Protein AF-A0AAU3SIH4-F1 (afdb_monomer_lite)

Structure (mmCIF, N/CA/C/O backbone):
data_AF-A0AAU3SIH4-F1
#
_entry.id   AF-A0AAU3SIH4-F1
#
loop_
_atom_site.group_PDB
_atom_site.id
_atom_site.type_symbol
_atom_site.label_atom_id
_atom_site.label_alt_id
_atom_site.label_comp_id
_atom_site.label_asym_id
_atom_site.label_entity_id
_atom_site.label_seq_id
_atom_site.pdbx_PDB_ins_code
_atom_site.Cartn_x
_atom_site.Cartn_y
_atom_site.Cartn_z
_atom_site.occupancy
_atom_site.B_iso_or_equiv
_atom_site.auth_seq_id
_atom_site.auth_comp_id
_atom_site.auth_asym_id
_atom_site.auth_atom_id
_atom_site.pdbx_PDB_model_num
ATOM 1 N N . MET A 1 1 ? 9.823 -7.732 17.669 1.00 49.09 1 MET A N 1
ATOM 2 C CA . MET A 1 1 ? 9.360 -7.991 16.291 1.00 49.09 1 MET A CA 1
ATOM 3 C C . MET A 1 1 ? 8.035 -7.287 15.971 1.00 49.09 1 MET A C 1
ATOM 5 O O . MET A 1 1 ? 7.998 -6.669 14.927 1.00 49.09 1 MET A O 1
ATOM 9 N N . SER A 1 2 ? 7.011 -7.207 16.846 1.00 55.72 2 SER A N 1
ATOM 10 C CA . SER A 1 2 ? 5.778 -6.420 16.541 1.00 55.72 2 SER A CA 1
ATOM 11 C C . SER A 1 2 ? 5.958 -4.904 16.337 1.00 55.72 2 SER A C 1
ATOM 13 O O . SER A 1 2 ? 5.091 -4.270 15.747 1.00 55.72 2 SER A O 1
ATOM 15 N N . GLY A 1 3 ? 7.057 -4.303 16.810 1.00 62.62 3 GLY A N 1
ATOM 16 C CA . GLY A 1 3 ? 7.290 -2.857 16.664 1.00 62.62 3 GLY A CA 1
ATOM 17 C C . GLY A 1 3 ? 7.492 -2.407 15.212 1.00 62.62 3 GLY A C 1
ATOM 18 O O . GLY A 1 3 ? 6.943 -1.387 14.814 1.00 62.62 3 GLY A O 1
ATOM 19 N N . GLU A 1 4 ? 8.214 -3.196 14.410 1.00 71.81 4 GLU A N 1
ATOM 20 C CA . GLU A 1 4 ? 8.524 -2.855 13.013 1.00 71.81 4 GLU A CA 1
ATOM 21 C C . GLU A 1 4 ? 7.286 -2.988 12.116 1.00 71.81 4 GLU A C 1
ATOM 23 O O . GLU A 1 4 ? 6.979 -2.078 11.352 1.00 71.81 4 GLU A O 1
ATOM 28 N N . HIS A 1 5 ? 6.502 -4.061 12.276 1.00 76.88 5 HIS A N 1
ATOM 29 C CA . HIS A 1 5 ? 5.259 -4.263 11.519 1.00 76.88 5 HIS A CA 1
ATOM 30 C C . HIS A 1 5 ? 4.215 -3.170 11.797 1.00 76.88 5 HIS A C 1
ATOM 32 O O . HIS A 1 5 ? 3.532 -2.718 10.873 1.00 76.88 5 HIS A O 1
ATOM 38 N N . GLY A 1 6 ? 4.122 -2.716 13.053 1.00 78.44 6 GLY A N 1
ATOM 39 C CA . GLY A 1 6 ? 3.271 -1.593 13.446 1.00 78.44 6 GLY A CA 1
ATOM 40 C C . GLY A 1 6 ? 3.726 -0.260 12.855 1.00 78.44 6 GLY A C 1
ATOM 41 O O . GLY A 1 6 ? 2.891 0.521 12.398 1.00 78.44 6 GLY A O 1
ATOM 42 N N . GLU A 1 7 ? 5.036 -0.013 12.794 1.00 83.38 7 GLU A N 1
ATOM 43 C CA . GLU A 1 7 ? 5.582 1.199 12.181 1.00 83.38 7 GLU A CA 1
ATOM 44 C C . GLU A 1 7 ? 5.331 1.233 10.666 1.00 83.38 7 GLU A C 1
ATOM 46 O O . GLU A 1 7 ? 4.872 2.252 10.142 1.00 83.38 7 GLU A O 1
ATOM 51 N N . THR A 1 8 ? 5.543 0.118 9.959 1.00 83.56 8 THR A N 1
ATOM 52 C CA . THR A 1 8 ? 5.242 0.016 8.522 1.00 83.56 8 THR A CA 1
ATOM 53 C C . THR A 1 8 ? 3.750 0.227 8.254 1.00 83.56 8 THR A C 1
ATOM 55 O O . THR A 1 8 ? 3.393 1.000 7.365 1.00 83.56 8 THR A O 1
ATOM 58 N N . ALA A 1 9 ? 2.863 -0.391 9.045 1.00 86.00 9 ALA A N 1
ATOM 59 C CA . ALA A 1 9 ? 1.415 -0.208 8.918 1.00 86.00 9 ALA A CA 1
ATOM 60 C C . ALA A 1 9 ? 0.986 1.252 9.123 1.00 86.00 9 ALA A C 1
ATOM 62 O O . ALA A 1 9 ? 0.250 1.802 8.301 1.00 86.00 9 ALA A O 1
ATOM 63 N N . ALA A 1 10 ? 1.503 1.909 10.163 1.00 86.44 10 ALA A N 1
ATOM 64 C CA . ALA A 1 10 ? 1.217 3.313 10.437 1.00 86.44 10 ALA A CA 1
ATOM 65 C C . ALA A 1 10 ? 1.719 4.237 9.315 1.00 86.44 10 ALA A C 1
ATOM 67 O O . ALA A 1 10 ? 1.003 5.150 8.899 1.00 86.44 10 ALA A O 1
ATOM 68 N N . ARG A 1 11 ? 2.917 3.978 8.775 1.00 86.25 11 ARG A N 1
ATOM 69 C CA . ARG A 1 11 ? 3.475 4.741 7.647 1.00 86.25 11 ARG A CA 1
ATOM 70 C C . ARG A 1 11 ? 2.658 4.590 6.367 1.00 86.25 11 ARG A C 1
ATOM 72 O O . ARG A 1 11 ? 2.461 5.579 5.666 1.00 86.25 11 ARG A O 1
ATOM 79 N N . MET A 1 12 ? 2.144 3.394 6.074 1.00 88.56 12 MET A N 1
ATOM 80 C CA . MET A 1 12 ? 1.243 3.183 4.934 1.00 88.56 12 MET A CA 1
ATOM 81 C C . MET A 1 12 ? -0.027 4.034 5.059 1.00 88.56 12 MET A C 1
ATOM 83 O O . MET A 1 12 ? -0.413 4.701 4.102 1.00 88.56 12 MET A O 1
ATOM 87 N N . VAL A 1 13 ? -0.655 4.060 6.240 1.00 87.75 13 VAL A N 1
ATOM 88 C CA . VAL A 1 13 ? -1.860 4.872 6.486 1.00 87.75 13 VAL A CA 1
ATOM 89 C C . VAL A 1 13 ? -1.555 6.367 6.429 1.00 87.75 13 VAL A C 1
ATOM 91 O O . VAL A 1 13 ? -2.338 7.122 5.855 1.00 87.75 13 VAL A O 1
ATOM 94 N N . ALA A 1 14 ? -0.415 6.799 6.973 1.00 86.62 14 ALA A N 1
ATOM 95 C CA . ALA A 1 14 ? 0.030 8.187 6.889 1.00 86.62 14 ALA A CA 1
ATOM 96 C C . ALA A 1 14 ? 0.207 8.630 5.429 1.00 86.62 14 ALA A C 1
ATOM 98 O O . ALA A 1 14 ? -0.357 9.650 5.039 1.00 86.62 14 ALA A O 1
ATOM 99 N N . LEU A 1 15 ? 0.871 7.819 4.597 1.00 85.25 15 LEU A N 1
ATOM 100 C CA . LEU A 1 15 ? 1.042 8.116 3.174 1.00 85.25 15 LEU A CA 1
ATOM 101 C C . LEU A 1 15 ? -0.304 8.210 2.439 1.00 85.25 15 LEU A C 1
ATOM 103 O O . LEU A 1 15 ? -0.517 9.130 1.656 1.00 85.25 15 LEU A O 1
ATOM 107 N N . LEU A 1 16 ? -1.229 7.280 2.701 1.00 84.81 16 LEU A N 1
ATOM 108 C CA . LEU A 1 16 ? -2.563 7.302 2.087 1.00 84.81 16 LEU A CA 1
ATOM 109 C C . LEU A 1 16 ? -3.407 8.502 2.547 1.00 84.81 16 LEU A C 1
ATOM 111 O O . LEU A 1 16 ? -4.283 8.944 1.807 1.00 84.81 16 LEU A O 1
ATOM 115 N N . ARG A 1 17 ? -3.160 9.023 3.755 1.00 84.00 17 ARG A N 1
ATOM 116 C CA . ARG A 1 17 ? -3.801 10.242 4.268 1.00 84.00 17 ARG A CA 1
ATOM 117 C C . ARG A 1 17 ? -3.215 11.506 3.644 1.00 84.00 17 ARG A C 1
ATOM 119 O O . ARG A 1 17 ? -3.965 12.437 3.372 1.00 84.00 17 ARG A O 1
ATOM 126 N N . GLU A 1 18 ? -1.897 11.555 3.480 1.00 83.81 18 GLU A N 1
ATOM 127 C CA . GLU A 1 18 ? -1.180 12.704 2.916 1.00 83.81 18 GLU A CA 1
ATOM 128 C C . GLU A 1 18 ? -1.404 12.845 1.407 1.00 83.81 18 GLU A C 1
ATOM 130 O O . GLU A 1 18 ? -1.471 13.964 0.901 1.00 83.81 18 GLU A O 1
ATOM 135 N N . ASP A 1 19 ? -1.560 11.726 0.697 1.00 77.69 19 ASP A N 1
ATOM 136 C CA . ASP A 1 19 ? -1.746 11.688 -0.755 1.00 77.69 19 ASP A CA 1
ATOM 137 C C . ASP A 1 19 ? -3.013 10.901 -1.161 1.00 77.69 19 ASP A C 1
ATOM 139 O O . ASP A 1 19 ? -2.928 9.818 -1.760 1.00 77.69 19 ASP A O 1
ATOM 143 N N . PRO A 1 20 ? -4.214 11.430 -0.846 1.00 71.31 20 PRO A N 1
ATOM 144 C CA . PRO A 1 20 ? -5.483 10.763 -1.148 1.00 71.31 20 PRO A CA 1
ATOM 145 C C . PRO A 1 20 ? -5.759 10.678 -2.659 1.00 71.31 20 PRO A C 1
ATOM 147 O O . PRO A 1 20 ? -6.389 9.721 -3.127 1.00 71.31 20 PRO A O 1
ATOM 150 N N . ASP A 1 21 ? -5.240 11.648 -3.421 1.00 74.25 21 ASP A N 1
ATOM 151 C CA . ASP A 1 21 ? -5.380 11.753 -4.877 1.00 74.25 21 ASP A CA 1
ATOM 152 C C . ASP A 1 21 ? -4.408 10.846 -5.643 1.00 74.25 21 ASP A C 1
ATOM 154 O O . ASP A 1 21 ? -4.498 10.727 -6.869 1.00 74.25 21 ASP A O 1
ATOM 158 N N . VAL A 1 22 ? -3.501 10.152 -4.943 1.00 74.31 22 VAL A N 1
ATOM 159 C CA . VAL A 1 22 ? -2.563 9.203 -5.556 1.00 74.31 22 VAL A CA 1
ATOM 160 C C . VAL A 1 22 ? -1.661 9.896 -6.594 1.00 74.31 22 VAL A C 1
ATOM 162 O O . VAL A 1 22 ? -1.359 9.376 -7.685 1.00 74.31 22 VAL A O 1
ATOM 165 N N . ALA A 1 23 ? -1.247 11.119 -6.266 1.00 71.94 23 ALA A N 1
ATOM 166 C CA . ALA A 1 23 ? -0.399 11.943 -7.108 1.00 71.94 23 ALA A CA 1
ATOM 167 C C . ALA A 1 23 ? 1.026 11.376 -7.157 1.00 71.94 23 ALA A C 1
ATOM 169 O O . ALA A 1 23 ? 1.629 11.294 -8.234 1.00 71.94 23 ALA A O 1
ATOM 170 N N . SER A 1 24 ? 1.539 10.911 -6.016 1.00 73.56 24 SER A N 1
ATOM 171 C CA . SER A 1 24 ? 2.861 10.310 -5.903 1.00 73.56 24 SER A CA 1
ATOM 172 C C . SER A 1 24 ? 2.897 8.893 -6.499 1.00 73.56 24 SER A C 1
ATOM 174 O O . SER A 1 24 ? 1.963 8.094 -6.341 1.00 73.56 24 SER A O 1
ATOM 176 N N . PRO A 1 25 ? 4.002 8.524 -7.175 1.00 74.06 25 PRO A N 1
ATOM 177 C CA . PRO A 1 25 ? 4.216 7.154 -7.643 1.00 74.06 25 PRO A CA 1
ATOM 178 C C . PRO A 1 25 ? 4.170 6.122 -6.507 1.00 74.06 25 PRO A C 1
ATOM 180 O O . PRO A 1 25 ? 3.677 5.012 -6.707 1.00 74.06 25 PR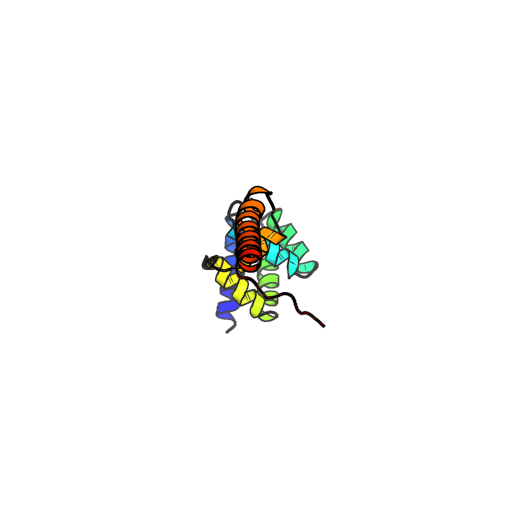O A O 1
ATOM 183 N N . VAL A 1 26 ? 4.640 6.511 -5.316 1.00 78.06 26 VAL A N 1
ATOM 184 C CA . VAL A 1 26 ? 4.670 5.672 -4.111 1.00 78.06 26 VAL A CA 1
ATOM 185 C C . VAL A 1 26 ? 3.248 5.353 -3.649 1.00 78.06 26 VAL A C 1
ATOM 187 O O . VAL A 1 26 ? 2.909 4.178 -3.526 1.00 78.06 26 VAL A O 1
ATOM 190 N N . ALA A 1 27 ? 2.382 6.361 -3.489 1.00 78.81 27 ALA A N 1
ATOM 191 C CA . ALA A 1 27 ? 0.987 6.150 -3.097 1.00 78.81 27 ALA A CA 1
ATOM 192 C C . ALA A 1 27 ? 0.228 5.304 -4.130 1.00 78.81 27 ALA A C 1
ATOM 194 O O . ALA A 1 27 ? -0.556 4.423 -3.769 1.00 78.81 27 ALA A O 1
ATOM 195 N N . ARG A 1 28 ? 0.506 5.500 -5.429 1.00 81.00 28 ARG A N 1
ATOM 196 C CA . ARG A 1 28 ? -0.103 4.701 -6.509 1.00 81.00 28 ARG A CA 1
ATOM 197 C C . ARG A 1 28 ? 0.240 3.236 -6.416 1.00 81.00 28 ARG A C 1
ATOM 199 O O . ARG A 1 28 ? -0.635 2.381 -6.556 1.00 81.00 28 ARG A O 1
ATOM 206 N N . ARG A 1 29 ? 1.514 2.955 -6.184 1.00 77.44 29 ARG A N 1
ATOM 207 C CA . ARG A 1 29 ? 1.992 1.589 -6.081 1.00 77.44 29 ARG A CA 1
ATOM 208 C C . ARG A 1 29 ? 1.532 0.929 -4.797 1.00 77.44 29 ARG A C 1
ATOM 210 O O . ARG A 1 29 ? 1.081 -0.209 -4.859 1.00 77.44 29 ARG A O 1
ATOM 217 N N . LEU A 1 30 ? 1.547 1.661 -3.685 1.00 84.56 30 LEU A N 1
ATOM 218 C CA . LEU A 1 30 ? 1.038 1.173 -2.411 1.00 84.56 30 LEU A CA 1
ATOM 219 C C . LEU A 1 30 ? -0.429 0.768 -2.557 1.00 84.56 30 LEU A C 1
ATOM 221 O O . LEU A 1 30 ? -0.795 -0.352 -2.229 1.00 84.56 30 LEU A O 1
ATOM 225 N N . ARG A 1 31 ? -1.267 1.623 -3.147 1.00 84.25 31 ARG A N 1
ATOM 226 C CA . ARG A 1 31 ? -2.693 1.328 -3.345 1.00 84.25 31 ARG A CA 1
ATOM 227 C C . ARG A 1 31 ? -2.933 0.121 -4.255 1.00 84.25 31 ARG A C 1
ATOM 229 O O . ARG A 1 31 ? -3.849 -0.655 -4.003 1.00 84.25 31 ARG A O 1
ATOM 236 N N . ALA A 1 32 ? -2.122 -0.061 -5.296 1.00 83.50 32 ALA A N 1
ATOM 237 C CA . ALA A 1 32 ? -2.208 -1.241 -6.156 1.00 83.50 32 ALA A CA 1
ATOM 238 C C . ALA A 1 32 ? -1.804 -2.526 -5.418 1.00 83.50 32 ALA A C 1
ATOM 240 O O . ALA A 1 32 ? -2.488 -3.537 -5.528 1.00 83.50 32 ALA A O 1
ATOM 241 N N . LEU A 1 33 ? -0.728 -2.461 -4.636 1.00 85.19 33 LEU A N 1
ATOM 242 C CA . LEU A 1 33 ? -0.230 -3.561 -3.816 1.00 85.19 33 LEU A CA 1
ATOM 243 C C . LEU A 1 33 ? -1.248 -3.953 -2.730 1.00 85.19 33 LEU A C 1
ATOM 245 O O . LEU A 1 33 ? -1.534 -5.131 -2.539 1.00 85.19 33 LEU A O 1
ATOM 249 N N . LEU A 1 34 ? -1.892 -2.967 -2.103 1.00 87.50 34 LEU A N 1
ATOM 250 C CA . LEU A 1 34 ? -3.003 -3.186 -1.178 1.00 87.50 34 LEU A CA 1
ATOM 251 C C . LEU A 1 34 ? -4.216 -3.824 -1.857 1.00 87.50 34 LEU A C 1
ATOM 253 O O . LEU A 1 34 ? -4.827 -4.715 -1.281 1.00 87.50 34 LEU A O 1
ATOM 257 N N . ARG A 1 35 ? -4.553 -3.416 -3.085 1.00 85.12 35 ARG A N 1
ATOM 258 C CA . ARG A 1 35 ? -5.665 -4.019 -3.836 1.00 85.12 35 ARG A CA 1
ATOM 259 C C . ARG A 1 35 ? -5.444 -5.487 -4.187 1.00 85.12 35 ARG A C 1
ATOM 261 O O . ARG A 1 35 ? -6.417 -6.225 -4.265 1.00 85.12 35 ARG A O 1
ATOM 268 N N . ASP A 1 36 ? -4.195 -5.883 -4.404 1.00 84.75 36 ASP A N 1
ATOM 269 C CA . ASP A 1 36 ? -3.824 -7.258 -4.746 1.00 84.75 36 ASP A CA 1
ATOM 270 C C . ASP A 1 36 ? -3.792 -8.181 -3.516 1.00 84.75 36 ASP A C 1
ATOM 272 O O . ASP A 1 36 ? -4.111 -9.363 -3.616 1.00 84.75 36 ASP A O 1
ATOM 276 N N . ARG A 1 37 ? -3.413 -7.645 -2.346 1.00 83.00 37 ARG A N 1
ATOM 277 C CA . ARG A 1 37 ? -3.116 -8.448 -1.146 1.00 83.00 37 ARG A CA 1
ATOM 278 C C . ARG A 1 37 ? -4.130 -8.336 -0.013 1.00 83.00 37 ARG A C 1
ATOM 280 O O . ARG A 1 37 ? -4.168 -9.220 0.840 1.00 8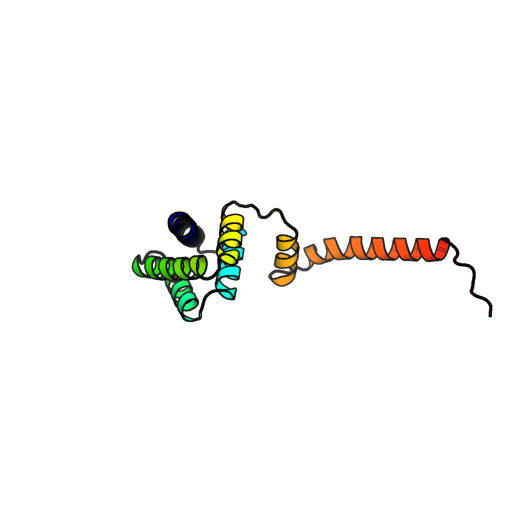3.00 37 ARG A O 1
ATOM 287 N N . LEU A 1 38 ? -4.942 -7.280 0.034 1.00 85.50 38 LEU A N 1
ATOM 288 C CA . LEU A 1 38 ? -5.985 -7.169 1.052 1.00 85.50 38 LEU A CA 1
ATOM 289 C C . LEU A 1 38 ? -7.120 -8.157 0.781 1.00 85.50 38 LEU A C 1
ATOM 291 O O . LEU A 1 38 ? -7.539 -8.381 -0.352 1.00 85.50 38 LEU A O 1
ATOM 295 N N . THR A 1 39 ? -7.674 -8.691 1.865 1.00 87.19 39 THR A N 1
ATOM 296 C CA . THR A 1 39 ? -8.940 -9.426 1.832 1.00 87.19 39 THR A CA 1
ATOM 297 C C . THR A 1 39 ? -10.090 -8.496 1.441 1.00 87.19 39 THR A C 1
ATOM 299 O O . THR A 1 39 ? -9.984 -7.278 1.586 1.00 87.19 39 THR A O 1
ATOM 302 N N . GLU A 1 40 ? -11.235 -9.046 1.027 1.00 86.94 40 GLU A N 1
ATOM 303 C CA . GLU A 1 40 ? -12.436 -8.247 0.716 1.00 86.94 40 GLU A CA 1
ATOM 304 C C . GLU A 1 40 ? -12.820 -7.287 1.855 1.00 86.94 40 GLU A C 1
ATOM 306 O O . GLU A 1 40 ? -13.197 -6.138 1.620 1.00 86.94 40 GLU A O 1
ATOM 311 N N . GLN A 1 41 ? -12.648 -7.726 3.104 1.00 85.25 41 GLN A N 1
ATOM 312 C CA . GLN A 1 41 ? -12.880 -6.898 4.283 1.00 85.25 41 GLN A CA 1
ATOM 313 C C . GLN A 1 41 ? -11.841 -5.772 4.416 1.00 85.25 41 GLN A C 1
ATOM 315 O O . GLN A 1 41 ? -12.203 -4.630 4.697 1.00 85.25 41 GLN A O 1
ATOM 320 N N . GLY A 1 42 ? -10.561 -6.065 4.172 1.00 85.75 42 GLY A N 1
ATO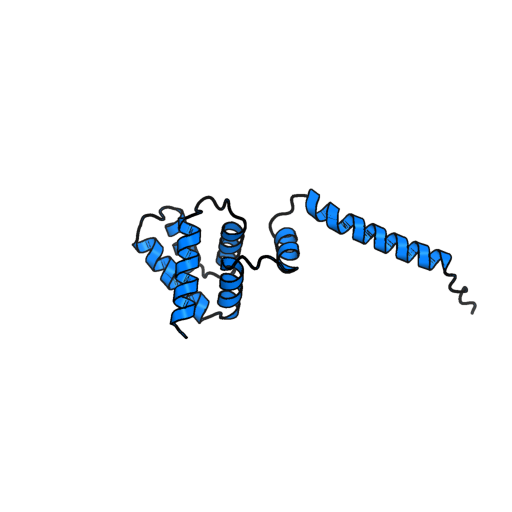M 321 C CA . GLY A 1 42 ? -9.502 -5.056 4.135 1.00 85.75 42 GLY A CA 1
ATOM 322 C C . GLY A 1 42 ? -9.723 -4.010 3.038 1.00 85.75 42 GLY A C 1
ATOM 323 O O . GLY A 1 42 ? -9.527 -2.819 3.272 1.00 85.75 42 GLY A O 1
ATOM 324 N N . LEU A 1 43 ? -10.217 -4.431 1.870 1.00 88.19 43 LEU A N 1
ATOM 325 C CA . LEU A 1 43 ? -10.591 -3.533 0.774 1.00 88.19 43 LEU A CA 1
ATOM 326 C C . LEU A 1 43 ? -11.773 -2.633 1.143 1.00 88.19 43 LEU A C 1
ATOM 328 O O . LEU A 1 43 ? -11.773 -1.454 0.794 1.00 88.19 43 LEU A O 1
ATOM 332 N N . ALA A 1 44 ? -12.758 -3.153 1.880 1.00 88.94 44 ALA A N 1
ATOM 333 C CA . ALA A 1 44 ? -13.864 -2.346 2.385 1.00 88.94 44 ALA A CA 1
ATOM 334 C C . ALA A 1 44 ? -13.381 -1.266 3.369 1.00 88.94 44 ALA A C 1
ATOM 336 O O . ALA A 1 44 ? -13.856 -0.130 3.314 1.00 88.94 44 ALA A O 1
ATOM 337 N N . PHE A 1 45 ? -12.405 -1.582 4.228 1.00 90.00 45 PHE A N 1
ATOM 338 C CA . PHE A 1 45 ? -11.786 -0.590 5.114 1.00 90.00 45 PHE A CA 1
ATOM 339 C C . PHE A 1 45 ? -10.975 0.450 4.347 1.00 90.00 45 PHE A C 1
ATOM 341 O O . PHE A 1 45 ? -11.093 1.638 4.640 1.00 90.00 45 PHE A O 1
ATOM 348 N N . LEU A 1 46 ? -10.220 0.029 3.330 1.00 88.50 46 LEU A N 1
ATOM 349 C CA . LEU A 1 46 ? -9.499 0.942 2.448 1.00 88.50 46 LEU A CA 1
ATOM 350 C C . LEU A 1 46 ? -10.467 1.901 1.735 1.00 88.50 46 LEU A C 1
ATOM 352 O O . LEU A 1 46 ? -10.256 3.107 1.761 1.00 88.50 46 LEU A O 1
ATOM 356 N N . ALA A 1 47 ? -11.571 1.400 1.180 1.00 87.81 47 ALA A N 1
ATOM 357 C CA . ALA A 1 47 ? -12.580 2.231 0.521 1.00 87.81 47 ALA A CA 1
ATOM 358 C C . ALA A 1 47 ? -13.285 3.197 1.492 1.00 87.81 47 ALA A C 1
ATOM 360 O O . ALA A 1 47 ? -13.582 4.336 1.129 1.00 87.81 47 ALA A O 1
ATOM 361 N N . ALA A 1 48 ? -13.552 2.762 2.728 1.00 86.69 48 ALA A N 1
ATOM 362 C CA . ALA A 1 48 ? -14.116 3.622 3.766 1.00 86.69 48 ALA A CA 1
ATOM 363 C C . ALA A 1 48 ? -13.144 4.747 4.156 1.00 86.69 48 ALA A C 1
ATOM 365 O O . ALA A 1 48 ? -13.558 5.899 4.261 1.00 86.69 48 ALA A O 1
ATOM 366 N N . PHE A 1 49 ? -11.858 4.424 4.303 1.00 87.50 49 PHE A N 1
ATOM 367 C CA . PHE A 1 49 ? -10.805 5.393 4.593 1.00 87.50 49 PHE A CA 1
ATOM 368 C C . PHE A 1 49 ? -10.589 6.387 3.445 1.00 87.50 49 PHE A C 1
ATOM 370 O O . PHE A 1 49 ? -10.445 7.577 3.681 1.00 87.50 49 PHE A O 1
ATOM 377 N N . GLU A 1 50 ? -10.618 5.928 2.195 1.00 85.69 50 GLU A N 1
ATOM 378 C CA . GLU A 1 50 ? -10.487 6.792 1.014 1.00 85.69 50 GLU A CA 1
ATOM 379 C C . GLU A 1 50 ? -11.671 7.751 0.851 1.00 85.69 50 GLU A C 1
ATOM 381 O O . GLU A 1 50 ? -11.513 8.852 0.326 1.00 85.69 50 GLU A O 1
ATOM 386 N N . ARG A 1 51 ? -12.865 7.334 1.285 1.00 85.88 51 ARG A N 1
ATOM 387 C CA . ARG A 1 51 ? -14.069 8.168 1.242 1.00 85.88 51 ARG A CA 1
ATOM 388 C C . ARG A 1 51 ? -14.028 9.279 2.285 1.00 85.88 51 ARG A C 1
ATOM 390 O O . ARG A 1 51 ? -14.486 10.381 1.999 1.00 85.88 51 ARG A O 1
ATOM 397 N N . ASP A 1 52 ? -13.535 8.968 3.480 1.00 82.50 52 ASP A N 1
ATOM 398 C CA . ASP A 1 52 ? -13.410 9.929 4.570 1.00 82.50 52 ASP A CA 1
ATOM 399 C C . ASP A 1 52 ? -12.181 9.621 5.453 1.00 82.50 52 ASP A C 1
ATOM 401 O O . ASP A 1 52 ? -12.292 8.944 6.482 1.00 82.50 52 ASP A O 1
ATOM 405 N N . PRO A 1 53 ? -10.990 10.128 5.080 1.00 77.62 53 PRO A N 1
ATOM 406 C CA . PRO A 1 53 ? -9.750 9.864 5.813 1.00 77.62 53 PRO A CA 1
ATOM 407 C C . PRO A 1 53 ? -9.683 10.606 7.157 1.00 77.62 53 PRO A C 1
ATOM 409 O O . PRO A 1 53 ? -8.765 10.362 7.954 1.00 77.62 53 PRO A O 1
ATOM 412 N N . SER A 1 54 ? -10.635 11.516 7.407 1.00 76.75 54 SER A N 1
ATOM 413 C CA . SER A 1 54 ? -10.740 12.297 8.639 1.00 76.75 54 SER A CA 1
ATOM 414 C C . SER A 1 54 ? -11.410 11.521 9.776 1.00 76.75 54 SER A C 1
ATOM 416 O O . SER A 1 54 ? -11.200 11.855 10.942 1.00 76.75 54 SER A O 1
ATOM 418 N N . VAL A 1 55 ? -12.148 10.448 9.458 1.00 83.38 55 VAL A N 1
ATOM 419 C CA . VAL A 1 55 ? -12.790 9.572 10.445 1.00 83.38 55 VAL A CA 1
ATOM 420 C C . VAL A 1 55 ? -11.729 8.687 11.114 1.00 83.38 55 VAL A C 1
ATOM 422 O O . VAL A 1 55 ? -11.156 7.816 10.452 1.00 83.38 55 VAL A O 1
ATOM 425 N N . PRO A 1 56 ? -11.477 8.842 12.430 1.00 81.81 56 PRO A N 1
ATOM 426 C CA . PRO A 1 56 ? -10.456 8.063 13.138 1.00 81.81 56 PRO A CA 1
ATOM 427 C C . PRO A 1 56 ? -10.718 6.560 13.048 1.00 81.81 56 PRO A C 1
ATOM 429 O O . PRO A 1 56 ? -9.818 5.774 12.788 1.00 81.81 56 PRO A O 1
ATOM 432 N N . GLU A 1 57 ? -11.987 6.171 13.141 1.00 85.81 57 GLU A N 1
ATOM 433 C CA . GLU A 1 57 ? -12.404 4.772 13.146 1.00 85.81 57 GLU A CA 1
ATOM 434 C C . GLU A 1 57 ? -12.114 4.049 11.818 1.00 85.81 57 GLU A C 1
ATOM 436 O O . GLU A 1 57 ? -11.824 2.853 11.805 1.00 85.81 57 GLU A O 1
ATOM 441 N N . ALA A 1 58 ? -12.150 4.766 10.689 1.00 82.88 58 ALA A N 1
ATOM 442 C CA . ALA A 1 58 ? -11.769 4.216 9.390 1.00 82.88 58 ALA A CA 1
ATOM 443 C C . ALA A 1 58 ? -10.250 3.999 9.307 1.00 82.88 58 ALA A C 1
ATOM 445 O O . ALA A 1 58 ? -9.798 2.968 8.807 1.00 82.88 58 ALA A O 1
ATOM 446 N N . ALA A 1 59 ? -9.471 4.937 9.852 1.00 83.94 59 ALA A N 1
ATOM 447 C CA . ALA A 1 59 ? -8.018 4.832 9.929 1.00 83.94 59 ALA A CA 1
ATOM 448 C C . ALA A 1 59 ? -7.578 3.690 10.855 1.00 83.94 59 ALA A C 1
ATOM 450 O O . ALA A 1 59 ? -6.688 2.923 10.493 1.00 83.94 59 ALA A O 1
ATOM 451 N N . ASP A 1 60 ? -8.235 3.526 12.002 1.00 86.75 60 ASP A N 1
ATOM 452 C CA . ASP A 1 60 ? -7.926 2.473 12.972 1.00 86.75 60 ASP A CA 1
ATOM 453 C C . ASP A 1 60 ? -8.213 1.083 12.396 1.00 86.75 60 ASP A C 1
ATOM 455 O O . ASP A 1 60 ? -7.378 0.180 12.479 1.00 86.75 60 ASP A O 1
ATOM 459 N N . ARG A 1 61 ? -9.366 0.911 11.733 1.00 87.94 61 ARG A N 1
ATOM 460 C CA . ARG A 1 61 ? -9.726 -0.357 11.076 1.00 87.94 61 ARG A CA 1
ATOM 461 C C . ARG A 1 61 ? -8.780 -0.697 9.929 1.00 87.94 61 ARG A C 1
ATOM 463 O O . ARG A 1 61 ? -8.387 -1.856 9.795 1.00 87.94 61 ARG A O 1
ATOM 470 N N . LEU A 1 62 ? -8.387 0.294 9.126 1.00 88.69 62 LEU A N 1
ATOM 471 C CA . LEU A 1 62 ? -7.398 0.094 8.069 1.00 88.69 62 LEU A CA 1
ATOM 472 C C . LEU A 1 62 ? -6.025 -0.261 8.657 1.00 88.69 62 LEU A C 1
ATOM 474 O O . LEU A 1 62 ? -5.401 -1.212 8.199 1.00 88.69 62 LEU A O 1
ATOM 478 N N . THR A 1 63 ? -5.588 0.435 9.709 1.00 88.31 63 THR A N 1
ATOM 479 C CA . THR A 1 63 ? -4.318 0.154 10.400 1.00 88.31 63 THR A CA 1
ATOM 480 C C . THR A 1 63 ? -4.293 -1.271 10.950 1.00 88.31 63 THR A C 1
ATOM 482 O O . THR A 1 63 ? -3.317 -1.986 10.745 1.00 88.31 63 THR A O 1
ATOM 485 N N . ALA A 1 64 ? -5.378 -1.721 11.584 1.00 88.88 64 ALA A N 1
ATOM 486 C CA . ALA A 1 64 ? -5.493 -3.083 12.102 1.00 88.88 64 ALA A CA 1
ATOM 487 C C . ALA A 1 64 ? -5.454 -4.140 10.984 1.00 88.88 64 ALA A C 1
ATOM 489 O O . ALA A 1 64 ? -4.802 -5.173 11.128 1.00 88.88 64 ALA A O 1
ATOM 490 N N . ALA A 1 65 ? -6.116 -3.883 9.852 1.00 88.69 65 ALA A N 1
ATOM 491 C CA . ALA A 1 65 ? -6.072 -4.778 8.697 1.00 88.69 65 ALA A CA 1
ATOM 492 C C . ALA A 1 65 ? -4.667 -4.861 8.085 1.00 88.69 65 ALA A C 1
ATOM 494 O O . ALA A 1 65 ? -4.212 -5.948 7.735 1.00 88.69 65 ALA A O 1
ATOM 495 N N . LEU A 1 66 ? -3.969 -3.728 7.997 1.00 88.62 66 LEU A N 1
ATOM 496 C CA . LEU A 1 66 ? -2.593 -3.665 7.513 1.00 88.62 66 LEU A CA 1
ATOM 497 C C . LEU A 1 66 ? -1.619 -4.352 8.464 1.00 88.62 66 LEU A C 1
ATOM 499 O O . LEU A 1 66 ? -0.738 -5.053 7.988 1.00 88.62 66 LEU A O 1
ATOM 503 N N . LEU A 1 67 ? -1.793 -4.196 9.777 1.00 89.25 67 LEU A N 1
ATOM 504 C CA . LEU A 1 67 ? -0.980 -4.883 10.778 1.00 89.25 67 LEU A CA 1
ATOM 505 C C . LEU A 1 67 ? -1.142 -6.404 10.671 1.00 89.25 67 LEU A C 1
ATOM 507 O O . LEU A 1 67 ? -0.157 -7.126 10.587 1.00 89.25 67 LEU A O 1
ATOM 511 N N . ASN A 1 68 ? -2.382 -6.888 10.587 1.00 87.50 68 ASN A N 1
ATOM 512 C CA . ASN A 1 68 ? -2.635 -8.314 10.379 1.00 87.50 68 ASN A CA 1
ATOM 513 C C . ASN A 1 68 ? -2.011 -8.817 9.068 1.00 87.50 68 ASN A C 1
ATOM 515 O O . ASN A 1 68 ? -1.497 -9.931 9.022 1.00 87.50 68 ASN A O 1
ATOM 519 N N . LEU A 1 69 ? -2.042 -8.007 8.004 1.00 84.50 69 LEU A N 1
ATOM 520 C CA . LEU A 1 69 ? -1.437 -8.360 6.722 1.00 84.50 69 LEU A CA 1
ATOM 521 C C . LEU A 1 69 ? 0.096 -8.389 6.795 1.00 84.50 69 LEU A C 1
ATOM 523 O O . LEU A 1 69 ? 0.698 -9.321 6.273 1.00 84.50 69 LEU A O 1
ATOM 527 N N . THR A 1 70 ? 0.735 -7.415 7.447 1.00 84.69 70 THR A N 1
ATOM 528 C CA . THR A 1 70 ? 2.199 -7.377 7.592 1.00 84.69 70 THR A CA 1
ATOM 529 C C . THR A 1 70 ? 2.727 -8.458 8.530 1.00 84.69 70 THR A C 1
ATOM 531 O O . THR A 1 70 ? 3.858 -8.904 8.349 1.00 84.69 70 THR A O 1
ATOM 534 N N . GLU A 1 71 ? 1.931 -8.894 9.508 1.00 84.62 71 GLU A N 1
ATOM 535 C CA . GLU A 1 71 ? 2.261 -10.032 10.371 1.00 84.62 71 GLU A CA 1
ATOM 536 C C . GLU A 1 71 ? 2.047 -11.379 9.663 1.00 84.62 71 GLU A C 1
ATOM 538 O O . GLU A 1 71 ? 2.855 -12.294 9.827 1.00 84.62 71 GLU A O 1
ATOM 543 N N . ALA A 1 72 ? 0.986 -11.510 8.859 1.00 83.56 72 ALA A N 1
ATOM 544 C CA . ALA A 1 72 ? 0.694 -12.737 8.116 1.00 83.56 72 ALA A CA 1
ATOM 545 C C . ALA A 1 72 ? 1.598 -12.931 6.887 1.00 83.56 72 ALA A C 1
ATOM 547 O O . ALA A 1 72 ? 1.905 -14.068 6.525 1.00 83.56 72 ALA A O 1
ATOM 548 N N . ASP A 1 73 ? 2.021 -11.839 6.246 1.00 82.00 73 ASP A N 1
ATOM 549 C CA . ASP A 1 73 ? 2.860 -11.842 5.050 1.00 82.00 73 ASP A CA 1
ATOM 550 C C . ASP A 1 73 ? 4.108 -10.953 5.251 1.00 82.00 73 ASP A C 1
ATOM 552 O O . ASP A 1 73 ? 4.097 -9.748 4.967 1.00 82.00 73 ASP A O 1
ATOM 556 N N . PRO A 1 74 ? 5.231 -11.536 5.711 1.00 79.12 74 PRO A N 1
ATOM 557 C CA . PRO A 1 74 ? 6.471 -10.790 5.896 1.00 79.12 74 PRO A CA 1
ATOM 558 C C . PRO A 1 74 ? 7.095 -10.329 4.569 1.00 79.12 74 PRO A C 1
ATOM 560 O O . PRO A 1 74 ? 7.859 -9.363 4.564 1.00 79.12 74 PRO A O 1
ATOM 563 N N . ALA A 1 75 ? 6.777 -10.976 3.438 1.00 79.56 75 ALA A N 1
ATOM 564 C CA . ALA A 1 75 ? 7.256 -10.540 2.127 1.00 79.56 75 ALA A CA 1
ATOM 565 C C . ALA A 1 75 ? 6.550 -9.249 1.696 1.00 79.56 75 ALA A C 1
ATOM 567 O O . ALA A 1 75 ? 7.204 -8.321 1.222 1.00 79.56 75 ALA A O 1
ATOM 568 N N . PHE A 1 76 ? 5.242 -9.155 1.948 1.00 83.25 76 PHE A N 1
ATOM 569 C CA . PHE A 1 76 ? 4.490 -7.912 1.794 1.00 83.25 76 PHE A CA 1
ATOM 570 C C . PHE A 1 76 ? 5.040 -6.801 2.696 1.00 83.25 76 PHE A C 1
ATOM 572 O O . PHE A 1 76 ? 5.229 -5.680 2.229 1.00 83.25 76 PHE A O 1
ATOM 579 N N . ALA A 1 77 ? 5.337 -7.097 3.966 1.00 81.75 77 ALA A N 1
ATOM 580 C CA . ALA A 1 77 ? 5.895 -6.105 4.885 1.00 81.75 77 ALA A CA 1
ATOM 581 C C . ALA A 1 77 ? 7.233 -5.538 4.375 1.00 81.75 77 ALA A C 1
ATOM 583 O O . ALA A 1 77 ? 7.434 -4.324 4.392 1.00 81.75 77 ALA A O 1
ATOM 584 N N . ALA A 1 78 ? 8.113 -6.402 3.859 1.00 81.19 78 ALA A N 1
ATOM 585 C CA . ALA A 1 78 ? 9.384 -5.991 3.271 1.00 81.19 78 ALA A CA 1
ATOM 586 C C . ALA A 1 78 ? 9.203 -5.161 1.986 1.00 81.19 78 ALA A C 1
ATOM 588 O O . ALA A 1 78 ? 9.898 -4.163 1.801 1.00 81.19 78 ALA A O 1
ATOM 589 N N . GLU A 1 79 ? 8.262 -5.538 1.114 1.00 82.12 79 GLU A N 1
ATOM 590 C CA . GLU A 1 79 ? 7.964 -4.803 -0.123 1.00 82.12 79 GLU A CA 1
ATOM 591 C C . GLU A 1 79 ? 7.346 -3.425 0.166 1.00 82.12 79 GLU A C 1
ATOM 593 O O . GLU A 1 79 ? 7.749 -2.424 -0.429 1.00 82.12 79 GLU A O 1
ATOM 598 N N . ALA A 1 8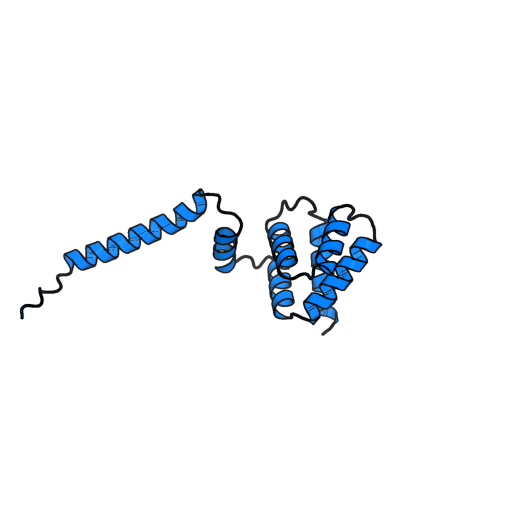0 ? 6.420 -3.349 1.125 1.00 82.88 80 ALA A N 1
ATOM 599 C CA . ALA A 1 80 ? 5.818 -2.098 1.573 1.00 82.88 80 ALA A CA 1
ATOM 600 C C . ALA A 1 80 ? 6.848 -1.174 2.237 1.00 82.88 80 ALA A C 1
ATOM 602 O O . ALA A 1 80 ? 6.868 0.024 1.960 1.00 82.88 80 ALA A O 1
ATOM 603 N N . ASP A 1 81 ? 7.736 -1.709 3.076 1.00 84.81 81 ASP A N 1
ATOM 604 C CA . ASP A 1 81 ? 8.790 -0.921 3.713 1.00 84.81 81 ASP A CA 1
ATOM 605 C C . ASP A 1 81 ? 9.835 -0.412 2.703 1.00 84.81 81 ASP A C 1
ATOM 607 O O . ASP A 1 81 ? 10.210 0.761 2.742 1.00 84.81 81 ASP A O 1
ATOM 611 N N . ALA A 1 82 ? 10.250 -1.244 1.741 1.00 80.62 82 ALA A N 1
ATOM 612 C CA . ALA A 1 82 ? 11.129 -0.819 0.649 1.00 80.62 82 ALA A CA 1
ATOM 613 C C . ALA A 1 82 ? 10.489 0.300 -0.191 1.00 80.62 82 ALA A C 1
ATOM 615 O O . ALA A 1 82 ? 11.139 1.299 -0.514 1.00 80.62 82 ALA A O 1
ATOM 616 N N . LEU A 1 83 ? 9.188 0.172 -0.473 1.00 81.56 83 LEU A N 1
ATOM 617 C CA . LEU A 1 83 ? 8.409 1.183 -1.179 1.00 81.56 83 LEU A CA 1
ATOM 618 C C . LEU A 1 83 ? 8.354 2.509 -0.403 1.00 81.56 83 LEU A C 1
ATOM 620 O O . LEU A 1 83 ? 8.573 3.571 -0.986 1.00 81.56 83 LEU A O 1
ATOM 624 N N . LEU A 1 84 ? 8.106 2.452 0.908 1.00 81.44 84 LEU A N 1
ATOM 625 C CA . LEU A 1 84 ? 8.043 3.624 1.789 1.00 81.44 84 LEU A CA 1
ATOM 626 C C . LEU A 1 84 ? 9.406 4.302 1.982 1.00 81.44 84 LEU A C 1
ATOM 628 O O . LEU A 1 84 ? 9.463 5.521 2.132 1.00 81.44 84 LEU A O 1
ATOM 632 N N . ARG A 1 85 ? 10.506 3.542 1.943 1.00 80.94 85 ARG A N 1
ATOM 633 C CA . ARG A 1 85 ? 11.876 4.082 1.964 1.00 80.94 85 ARG A CA 1
ATOM 634 C C . ARG A 1 85 ? 12.306 4.710 0.636 1.00 80.94 85 ARG A C 1
ATOM 636 O O . ARG A 1 85 ? 13.390 5.286 0.568 1.00 80.94 85 ARG A O 1
ATOM 643 N N . GLY A 1 86 ? 11.471 4.630 -0.402 1.00 69.12 86 GLY A N 1
ATOM 644 C CA . GLY A 1 86 ? 11.782 5.165 -1.723 1.00 69.12 86 GLY A CA 1
ATOM 645 C C . GLY A 1 86 ? 12.816 4.335 -2.481 1.00 69.12 86 GLY A C 1
ATOM 646 O O . GLY A 1 86 ? 13.404 4.839 -3.436 1.00 69.12 86 GLY A O 1
ATOM 647 N N . ASP A 1 87 ? 13.016 3.068 -2.101 1.00 64.25 87 ASP A N 1
ATOM 648 C CA . ASP A 1 87 ? 13.891 2.118 -2.799 1.00 64.25 87 ASP A CA 1
ATOM 649 C C . ASP A 1 87 ? 13.199 1.562 -4.062 1.00 64.25 87 ASP A C 1
ATOM 651 O O . ASP A 1 87 ? 13.072 0.364 -4.303 1.00 64.25 87 ASP A O 1
ATOM 655 N N . LEU A 1 88 ? 12.710 2.490 -4.888 1.00 55.12 88 LEU A N 1
ATOM 656 C CA . LEU A 1 88 ? 12.074 2.295 -6.195 1.00 55.12 88 LEU A CA 1
ATOM 657 C C . LEU A 1 88 ? 13.116 2.004 -7.301 1.00 55.12 88 LEU A C 1
ATOM 659 O O . LEU A 1 88 ? 12.896 2.244 -8.486 1.00 55.12 88 LEU A O 1
ATOM 663 N N . GLY A 1 89 ? 14.314 1.553 -6.925 1.00 46.84 89 GLY A N 1
ATOM 664 C CA . GLY A 1 89 ? 15.484 1.494 -7.802 1.00 46.84 89 GLY A CA 1
ATOM 665 C C . GLY A 1 89 ? 15.622 0.230 -8.657 1.00 46.84 89 GLY A C 1
ATOM 666 O O . GLY A 1 89 ? 16.661 0.061 -9.293 1.00 46.84 89 GLY A O 1
ATOM 667 N N . SER A 1 90 ? 14.647 -0.687 -8.680 1.00 51.38 90 SER A N 1
ATOM 668 C CA . SER A 1 90 ? 14.855 -2.029 -9.251 1.00 51.38 90 SER A CA 1
ATOM 669 C C . SER A 1 90 ? 14.002 -2.346 -10.485 1.00 51.38 90 SER A C 1
ATOM 671 O O . SER A 1 90 ? 12.958 -1.750 -10.732 1.00 51.38 90 SER A O 1
ATOM 673 N N . LEU A 1 91 ? 14.436 -3.359 -11.247 1.00 48.28 91 LEU A N 1
ATOM 674 C CA . LEU A 1 91 ? 13.747 -3.992 -12.388 1.00 48.28 91 LEU A CA 1
ATOM 675 C C . LEU A 1 91 ? 12.243 -4.263 -12.170 1.00 48.28 91 LEU A C 1
ATOM 677 O O . LEU A 1 91 ? 11.491 -4.366 -13.141 1.00 48.28 91 LEU A O 1
ATOM 681 N N . GLN A 1 92 ? 11.792 -4.366 -10.917 1.00 49.22 92 GLN A N 1
ATOM 682 C CA . GLN A 1 92 ? 10.382 -4.539 -10.575 1.00 49.22 92 GLN A CA 1
ATOM 683 C C . GLN A 1 92 ? 9.537 -3.300 -10.896 1.00 49.22 92 GLN A C 1
ATOM 685 O O . GLN A 1 92 ? 8.368 -3.448 -11.229 1.00 49.22 92 GLN A O 1
ATOM 690 N N . ASP A 1 93 ? 10.120 -2.101 -10.897 1.00 51.38 93 ASP A N 1
ATOM 691 C CA . ASP A 1 93 ? 9.464 -0.849 -11.296 1.00 51.38 93 ASP A CA 1
ATOM 692 C C . ASP A 1 93 ? 9.164 -0.834 -12.791 1.00 51.38 93 ASP A C 1
ATOM 694 O O . ASP A 1 93 ? 8.071 -0.455 -13.212 1.00 51.38 93 ASP A O 1
ATOM 698 N N . ALA A 1 94 ? 10.105 -1.336 -13.594 1.00 49.81 94 ALA A N 1
ATOM 699 C CA . ALA A 1 94 ? 9.923 -1.522 -15.027 1.00 49.81 94 ALA A CA 1
ATOM 700 C C . ALA A 1 94 ? 8.877 -2.610 -15.323 1.00 49.81 94 ALA A C 1
ATOM 702 O O . ALA A 1 94 ? 8.005 -2.410 -16.169 1.00 49.81 94 ALA A O 1
ATOM 703 N N . ALA A 1 95 ? 8.912 -3.730 -14.592 1.00 53.28 95 ALA A N 1
ATOM 704 C CA . ALA A 1 95 ? 7.938 -4.811 -14.733 1.00 53.28 95 ALA A CA 1
ATOM 705 C C . ALA A 1 95 ? 6.526 -4.396 -14.277 1.00 53.28 95 ALA A C 1
ATOM 707 O O . ALA A 1 95 ? 5.537 -4.749 -14.915 1.00 53.28 95 ALA A O 1
ATOM 708 N N . TRP A 1 96 ? 6.417 -3.607 -13.209 1.00 55.78 96 TRP A N 1
ATOM 709 C CA . TRP A 1 96 ? 5.151 -3.107 -12.682 1.00 55.78 96 TRP A CA 1
ATOM 710 C C . TRP A 1 96 ? 4.569 -1.987 -13.557 1.00 55.78 96 TRP A C 1
ATOM 712 O O . TRP A 1 96 ? 3.378 -2.022 -13.864 1.00 55.78 96 TRP A O 1
ATOM 722 N N . ALA A 1 97 ? 5.390 -1.050 -14.050 1.00 51.16 97 ALA A N 1
ATOM 723 C CA . ALA A 1 97 ? 4.971 -0.043 -15.031 1.00 51.16 97 ALA A CA 1
ATOM 724 C C . ALA A 1 97 ? 4.509 -0.683 -16.354 1.00 51.16 97 ALA A C 1
ATOM 726 O O . ALA A 1 97 ? 3.512 -0.244 -16.932 1.00 51.16 97 ALA A O 1
ATOM 727 N N . ALA A 1 98 ? 5.177 -1.757 -16.794 1.00 49.25 98 ALA A N 1
ATOM 728 C CA . ALA A 1 98 ? 4.756 -2.551 -17.947 1.00 49.25 98 ALA A CA 1
ATOM 729 C C . ALA A 1 98 ? 3.401 -3.250 -17.727 1.00 49.25 98 ALA A C 1
ATOM 731 O O . ALA A 1 98 ? 2.642 -3.417 -18.679 1.00 49.25 98 ALA A O 1
ATOM 732 N N . ARG A 1 99 ? 3.079 -3.633 -16.483 1.00 52.50 99 ARG A N 1
ATOM 733 C CA . ARG A 1 99 ? 1.861 -4.385 -16.138 1.00 52.50 99 ARG A CA 1
ATOM 734 C C . ARG A 1 99 ? 0.652 -3.500 -15.812 1.00 52.50 99 ARG A C 1
ATOM 736 O O . ARG A 1 99 ? -0.467 -3.903 -16.102 1.00 52.50 99 ARG A O 1
ATOM 743 N N . ASN A 1 100 ? 0.864 -2.312 -15.236 1.00 47.06 100 ASN A N 1
ATOM 744 C CA . ASN A 1 100 ? -0.202 -1.494 -14.635 1.00 47.06 100 ASN A CA 1
ATOM 745 C C . ASN A 1 100 ? -0.403 -0.095 -15.252 1.00 47.06 100 ASN A C 1
ATOM 747 O O . ASN A 1 100 ? -1.272 0.644 -14.793 1.00 47.06 100 ASN A O 1
ATOM 751 N N . GLY A 1 101 ? 0.369 0.317 -16.265 1.00 48.91 101 GLY A N 1
ATOM 752 C CA . GLY A 1 101 ? 0.307 1.713 -16.721 1.00 48.91 101 GLY A CA 1
ATOM 753 C C . GLY A 1 101 ? 0.957 2.011 -18.064 1.00 48.91 101 GLY A C 1
ATOM 754 O O . GLY A 1 101 ? 1.612 3.044 -18.203 1.00 48.91 101 GLY A O 1
ATOM 755 N N . GLY A 1 102 ? 0.774 1.140 -19.058 1.00 43.34 102 GLY A N 1
ATOM 756 C CA . GLY A 1 102 ? 1.292 1.338 -20.410 1.00 43.34 102 GLY A CA 1
ATOM 757 C C . GLY A 1 102 ? 0.692 2.557 -21.121 1.00 43.34 102 GLY A C 1
ATOM 758 O O . GLY A 1 102 ? -0.177 2.416 -21.977 1.00 43.34 102 GLY A O 1
ATOM 759 N N . ARG A 1 103 ? 1.210 3.764 -20.853 1.00 44.16 103 ARG A N 1
ATOM 760 C CA . ARG A 1 103 ? 1.312 4.769 -21.920 1.00 44.16 103 ARG A CA 1
ATOM 761 C C . ARG A 1 103 ? 2.314 4.197 -22.936 1.00 44.16 103 ARG A C 1
ATOM 763 O O . ARG A 1 103 ? 3.433 3.871 -22.542 1.00 44.16 103 ARG A O 1
ATOM 770 N N . PRO A 1 104 ? 1.959 4.076 -24.226 1.00 48.44 104 PRO A N 1
ATOM 771 C CA . PRO A 1 104 ? 2.732 3.304 -25.207 1.00 48.44 104 PRO A CA 1
ATOM 772 C C . PRO A 1 104 ? 4.154 3.832 -25.473 1.00 48.44 104 PRO A C 1
ATOM 774 O O . PRO A 1 104 ? 4.961 3.128 -26.069 1.00 48.44 104 PRO A O 1
ATOM 777 N N . LEU A 1 105 ? 4.501 5.034 -25.001 1.00 47.34 105 LEU A N 1
ATOM 778 C CA . LEU A 1 105 ? 5.821 5.636 -25.212 1.00 47.34 105 LEU A CA 1
ATOM 779 C C . LEU A 1 105 ? 6.968 4.944 -24.452 1.00 47.34 105 LEU A C 1
ATOM 781 O O . LEU A 1 105 ? 8.077 4.906 -24.977 1.00 47.34 105 LEU A O 1
ATOM 785 N N . SER A 1 106 ? 6.738 4.377 -23.262 1.00 51.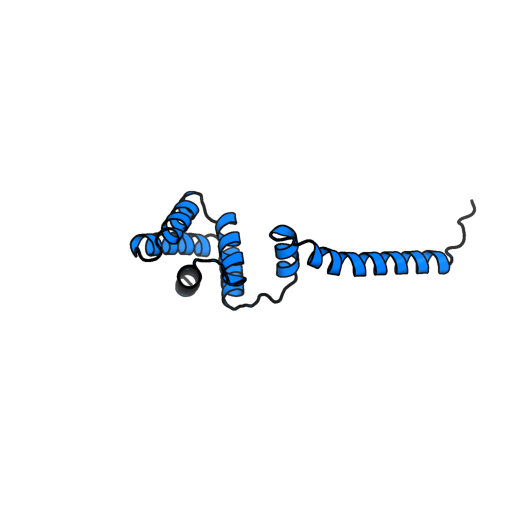75 106 SER A N 1
ATOM 786 C CA . SER A 1 106 ? 7.826 3.741 -22.493 1.00 51.75 106 SER A CA 1
ATOM 787 C C . SER A 1 106 ? 8.134 2.317 -22.962 1.00 51.75 106 SER A C 1
ATOM 789 O O . SER A 1 106 ? 9.295 1.916 -22.971 1.00 51.75 106 SER A O 1
ATOM 791 N N . VAL A 1 107 ? 7.123 1.572 -23.425 1.00 52.47 107 VAL A N 1
ATOM 792 C CA . VAL A 1 107 ? 7.304 0.232 -24.011 1.00 52.47 107 VAL A CA 1
ATOM 793 C C . VAL A 1 107 ? 8.091 0.329 -25.316 1.00 52.47 107 VAL A C 1
ATOM 795 O O . VAL A 1 107 ? 9.031 -0.434 -25.518 1.00 52.47 107 VAL A O 1
ATOM 798 N N . LEU A 1 108 ? 7.785 1.322 -26.158 1.00 51.97 108 LEU A N 1
ATOM 799 C CA . LEU A 1 108 ? 8.567 1.612 -27.363 1.00 51.97 108 LEU A CA 1
ATOM 800 C C . LEU A 1 108 ? 10.047 1.871 -27.035 1.00 51.97 108 LEU A C 1
ATOM 802 O O . LEU A 1 108 ? 10.913 1.364 -27.742 1.00 51.97 108 LEU A O 1
ATOM 806 N N . TRP A 1 109 ? 10.355 2.557 -25.931 1.00 52.94 109 TRP A N 1
ATOM 807 C CA . TRP A 1 109 ? 11.741 2.845 -25.542 1.00 52.94 109 TRP A CA 1
ATOM 808 C C . TRP A 1 109 ? 12.563 1.607 -25.156 1.00 52.94 109 TRP A C 1
ATOM 810 O O . TRP A 1 109 ? 13.775 1.621 -25.331 1.00 52.94 109 TRP A O 1
ATOM 820 N N . PHE A 1 110 ? 11.937 0.529 -24.669 1.00 55.22 110 PHE A N 1
ATOM 821 C CA . PHE A 1 110 ? 12.629 -0.734 -24.360 1.00 55.22 110 PHE A CA 1
ATOM 822 C C . PHE A 1 110 ? 12.564 -1.750 -25.506 1.00 55.22 110 PHE A C 1
ATOM 824 O O . PHE A 1 110 ? 13.521 -2.487 -25.739 1.00 55.22 110 PHE A O 1
ATOM 831 N N . VAL A 1 111 ? 11.462 -1.771 -26.259 1.00 57.31 111 VAL A N 1
ATOM 832 C CA . VAL A 1 111 ? 11.272 -2.687 -27.391 1.00 57.31 111 VAL A CA 1
ATOM 833 C C . VAL A 1 111 ? 12.166 -2.306 -28.571 1.00 57.31 111 VAL A C 1
ATOM 835 O O . VAL A 1 111 ? 12.738 -3.194 -29.196 1.00 57.31 111 VAL A O 1
ATOM 838 N N . ILE A 1 112 ? 12.353 -1.010 -28.850 1.00 65.69 112 ILE A N 1
ATOM 839 C CA . ILE A 1 112 ? 13.227 -0.547 -29.940 1.00 65.69 112 ILE A CA 1
ATOM 840 C C . ILE A 1 112 ? 14.679 -1.027 -29.756 1.00 65.69 112 ILE A C 1
ATOM 842 O O . ILE A 1 112 ? 15.178 -1.696 -30.660 1.00 65.69 112 ILE A O 1
ATOM 846 N N . PRO A 1 113 ? 15.377 -0.766 -28.633 1.00 61.97 113 PRO A N 1
ATOM 847 C CA . PRO A 1 113 ? 16.753 -1.227 -28.461 1.00 61.97 113 PRO A CA 1
ATOM 848 C C . PRO A 1 113 ? 16.871 -2.753 -28.447 1.00 61.97 113 PRO A C 1
ATOM 850 O O . PRO A 1 113 ? 17.857 -3.278 -28.959 1.00 61.97 113 PRO A O 1
ATOM 853 N N . LEU A 1 114 ? 15.867 -3.478 -27.941 1.00 70.62 114 LEU A N 1
ATOM 854 C CA . LEU A 1 114 ? 15.869 -4.943 -27.968 1.00 70.62 114 LEU A CA 1
ATOM 855 C C . LEU A 1 114 ? 15.707 -5.496 -29.396 1.00 70.62 114 LEU A C 1
ATOM 857 O O . LEU A 1 114 ? 16.418 -6.423 -29.776 1.00 70.62 114 LEU A O 1
ATOM 861 N N . LEU A 1 115 ? 14.827 -4.899 -30.208 1.00 70.38 115 LEU A N 1
ATOM 862 C CA . LEU A 1 115 ? 14.666 -5.241 -31.625 1.00 70.38 115 LEU A CA 1
ATOM 863 C C . LEU A 1 115 ? 15.911 -4.887 -32.441 1.00 70.38 115 LEU A C 1
ATOM 865 O O . LEU A 1 115 ? 16.320 -5.672 -33.291 1.00 70.38 115 LEU A O 1
ATOM 869 N N . VAL A 1 116 ? 16.541 -3.741 -32.165 1.00 75.00 116 VAL A N 1
ATOM 870 C CA . VAL A 1 116 ? 17.803 -3.345 -32.806 1.00 75.00 116 VAL A CA 1
ATOM 871 C C . VAL A 1 116 ? 18.913 -4.326 -32.442 1.00 75.00 116 VAL A C 1
ATOM 873 O O . VAL A 1 116 ? 19.622 -4.786 -33.330 1.00 75.00 116 VAL A O 1
ATOM 876 N N . LEU A 1 117 ? 19.034 -4.710 -31.169 1.00 74.38 117 LEU A N 1
ATOM 877 C CA . LEU A 1 117 ? 20.019 -5.697 -30.731 1.00 74.38 117 LEU A CA 1
ATOM 878 C C . LEU A 1 117 ? 19.775 -7.065 -31.384 1.00 74.38 117 LEU A C 1
ATOM 880 O O . LEU A 1 117 ? 20.714 -7.686 -31.873 1.00 74.38 117 LEU A O 1
ATOM 884 N N . TRP A 1 118 ? 18.518 -7.510 -31.456 1.00 76.81 118 TRP A N 1
ATOM 885 C CA . TRP A 1 118 ? 18.145 -8.748 -32.142 1.00 76.81 118 TRP A CA 1
ATOM 886 C C . TRP A 1 118 ? 18.471 -8.703 -33.642 1.00 76.81 118 TRP A C 1
ATOM 888 O O . TRP A 1 118 ? 18.990 -9.677 -34.189 1.00 76.81 118 TRP A O 1
ATOM 898 N N . LEU A 1 119 ? 18.220 -7.571 -34.306 1.00 77.12 119 LEU A N 1
ATOM 899 C CA . LEU A 1 119 ? 18.545 -7.382 -35.719 1.00 77.12 119 LEU A CA 1
ATOM 900 C C . LEU A 1 119 ? 20.062 -7.363 -35.948 1.00 77.12 119 LEU A C 1
ATOM 902 O O . LEU A 1 119 ? 20.535 -7.973 -36.900 1.00 77.12 119 LEU A O 1
ATOM 906 N N . 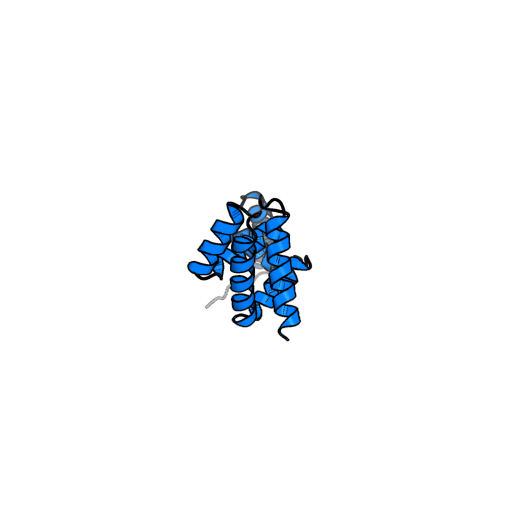VAL A 1 120 ? 20.830 -6.719 -35.063 1.00 74.25 120 VAL A N 1
ATOM 907 C CA . VAL A 1 120 ? 22.300 -6.704 -35.107 1.00 74.25 120 VAL A CA 1
ATOM 908 C C . VAL A 1 120 ? 22.860 -8.110 -34.921 1.00 74.25 120 VAL A C 1
ATOM 910 O O . VAL A 1 120 ? 23.721 -8.513 -35.693 1.00 74.25 120 VAL A O 1
ATOM 913 N N . LEU A 1 121 ? 22.350 -8.888 -33.964 1.00 70.12 121 LEU A N 1
ATOM 914 C CA . LEU A 1 121 ? 22.775 -10.277 -33.774 1.00 70.12 121 LEU A CA 1
ATOM 915 C C . LEU A 1 121 ? 22.444 -11.150 -34.991 1.00 70.12 121 LEU A C 1
ATOM 917 O O . LEU A 1 121 ? 23.290 -11.930 -35.417 1.00 70.12 121 LEU A O 1
ATOM 921 N N . ASN A 1 122 ? 21.262 -10.987 -35.592 1.00 66.69 122 ASN A N 1
ATOM 922 C CA . ASN A 1 122 ? 20.906 -11.702 -36.822 1.00 66.69 122 ASN A CA 1
ATOM 923 C C . ASN A 1 122 ? 21.752 -11.266 -38.022 1.00 66.69 122 ASN A C 1
ATOM 925 O O . ASN A 1 122 ? 22.157 -12.106 -38.818 1.00 66.69 122 ASN A O 1
ATOM 929 N N . ALA A 1 123 ? 22.052 -9.973 -38.151 1.00 63.56 123 ALA A N 1
ATOM 930 C CA . ALA A 1 123 ? 22.939 -9.475 -39.193 1.00 63.56 123 ALA A CA 1
ATOM 931 C C . ALA A 1 123 ? 24.356 -10.030 -39.006 1.00 63.56 123 ALA A C 1
ATOM 933 O O . ALA A 1 123 ? 24.942 -10.539 -39.954 1.00 63.56 123 ALA A O 1
ATOM 934 N N . ILE A 1 124 ? 24.883 -10.019 -37.780 1.00 67.88 124 ILE A N 1
ATOM 935 C CA . ILE A 1 124 ? 26.183 -10.619 -37.465 1.00 67.88 124 ILE A CA 1
ATOM 936 C C . ILE A 1 124 ? 26.171 -12.113 -37.796 1.00 67.88 124 ILE A C 1
ATOM 938 O O . ILE A 1 124 ? 27.095 -12.563 -38.458 1.00 67.88 124 ILE A O 1
ATOM 942 N N . ALA A 1 125 ? 25.122 -12.858 -37.434 1.00 59.91 125 ALA A N 1
ATOM 943 C CA . ALA A 1 125 ? 24.989 -14.275 -37.780 1.00 59.91 125 ALA A CA 1
ATOM 944 C C . ALA A 1 125 ? 24.934 -14.520 -39.302 1.00 59.91 125 ALA A C 1
ATOM 946 O O . ALA A 1 125 ? 25.514 -15.485 -39.796 1.00 59.91 125 ALA A O 1
ATOM 947 N N . ALA A 1 126 ? 24.286 -13.629 -40.057 1.00 59.41 126 ALA A N 1
ATOM 948 C CA . ALA A 1 126 ? 24.236 -13.692 -41.517 1.00 59.41 126 ALA A CA 1
ATOM 949 C C . ALA A 1 126 ? 25.588 -13.356 -42.178 1.00 59.41 126 ALA A C 1
ATOM 951 O O . ALA A 1 126 ? 25.901 -13.892 -43.240 1.00 59.41 126 ALA A O 1
ATOM 952 N N . PHE A 1 127 ? 26.405 -12.502 -41.554 1.00 58.00 127 PHE A N 1
ATOM 953 C CA . PHE A 1 127 ? 27.738 -12.135 -42.043 1.00 58.00 127 PHE A CA 1
ATOM 954 C C . PHE A 1 127 ? 28.869 -13.024 -41.495 1.00 58.00 127 PHE A C 1
ATOM 956 O O . PHE A 1 127 ? 29.938 -13.072 -42.099 1.00 58.00 127 PHE A O 1
ATOM 963 N N . SER A 1 128 ? 28.659 -13.750 -40.391 1.00 57.28 128 SER A N 1
ATOM 964 C CA . SER A 1 128 ? 29.686 -14.568 -39.730 1.00 57.28 128 SER A CA 1
ATOM 965 C C . SER A 1 128 ? 29.848 -15.972 -40.312 1.00 57.28 128 SER A C 1
ATOM 967 O O . SER A 1 128 ? 30.625 -16.743 -39.759 1.00 57.28 128 SER A O 1
ATOM 969 N N . GLY A 1 129 ? 29.138 -16.313 -41.394 1.00 54.34 129 GLY A N 1
ATOM 970 C CA . GLY A 1 129 ? 29.390 -17.514 -42.194 1.00 54.34 129 GLY A CA 1
ATOM 971 C C . GLY A 1 129 ? 29.468 -18.810 -41.384 1.00 54.34 129 GLY A C 1
ATOM 972 O O . GLY A 1 129 ? 30.549 -19.363 -41.207 1.00 54.34 129 GLY A O 1
ATOM 973 N N . ALA A 1 130 ? 28.325 -19.345 -40.952 1.00 51.50 130 ALA A N 1
ATOM 974 C CA . ALA A 1 130 ? 28.259 -20.790 -40.754 1.00 51.50 130 ALA A CA 1
ATOM 975 C C . ALA A 1 130 ? 28.331 -21.443 -42.152 1.00 51.50 130 ALA A C 1
ATOM 977 O O . ALA A 1 130 ? 27.538 -21.059 -43.020 1.00 51.50 130 ALA A O 1
ATOM 978 N N . PRO A 1 131 ? 29.287 -22.351 -42.431 1.00 48.91 131 PRO A N 1
ATOM 979 C CA . PRO A 1 131 ? 29.315 -23.042 -43.713 1.00 48.91 131 PRO A CA 1
ATOM 980 C C . PRO A 1 131 ? 28.018 -23.850 -43.868 1.00 48.91 131 PRO A C 1
ATOM 982 O O . PRO A 1 131 ? 27.504 -24.356 -42.868 1.00 48.91 131 PRO A O 1
ATOM 985 N N . PRO A 1 132 ? 27.460 -23.963 -45.085 1.00 47.09 132 PRO A N 1
ATOM 986 C CA . PRO A 1 132 ? 26.297 -24.807 -45.299 1.00 47.09 132 PRO A CA 1
ATOM 987 C C . PRO A 1 132 ? 26.676 -26.248 -44.948 1.00 47.09 132 PRO A C 1
ATOM 989 O O . PRO A 1 132 ? 27.593 -26.804 -45.555 1.00 47.09 132 PRO A O 1
ATOM 992 N N . ASP A 1 133 ? 25.974 -26.831 -43.973 1.00 53.47 133 ASP A N 1
ATOM 993 C CA . ASP A 1 133 ? 25.942 -28.279 -43.778 1.00 53.47 133 ASP A CA 1
ATOM 994 C C . ASP A 1 133 ? 25.572 -28.912 -45.126 1.00 53.47 133 ASP A C 1
ATOM 996 O O . ASP A 1 133 ? 24.466 -28.729 -45.643 1.00 53.47 133 ASP A O 1
ATOM 1000 N N . MET A 1 134 ? 26.539 -29.594 -45.736 1.00 40.69 134 MET A N 1
ATOM 1001 C CA . MET A 1 134 ? 26.319 -30.464 -46.886 1.00 40.69 134 MET A CA 1
ATOM 1002 C C . MET A 1 134 ? 26.226 -31.913 -46.382 1.00 40.69 134 MET A C 1
ATOM 1004 O O . MET A 1 134 ? 26.889 -32.233 -45.395 1.00 40.69 134 MET A O 1
ATOM 1008 N N . PRO A 1 135 ? 25.373 -32.747 -47.008 1.00 49.22 135 PRO A N 1
ATOM 1009 C CA . PRO A 1 135 ? 24.996 -34.076 -46.518 1.00 49.22 135 PRO A CA 1
ATOM 1010 C C . PRO A 1 135 ? 26.158 -35.066 -46.387 1.00 49.22 135 PRO A C 1
ATOM 1012 O O . PRO A 1 135 ? 27.136 -34.949 -47.162 1.00 49.22 135 PRO A O 1
#

Foldseek 3Di:
DLVLLLVLLLLLLVVCLVCLVCPDPLVVVSVVLCVVQADPQLVVLVVVCSVPVPDVVSSVSNSVSSSVSCVVDVVSSVVSVCSSVVVCPDPVVVVVCVVPPDPPVVVCVVVVVVVVVVVVVVVCVVVVDPDPDDD

Secondary structure (DSSP, 8-state):
-HHHHHHHHHHHHHHHHH-TT--SHHHHHHHHHHHHHS-HHHHHHHHHHHH-TT-HHHHHHHHHHHHHHHHH-HHHHHHHHHHHTT---SHHHHHHHHHH---HHHHHHHHHHHHHHHHHHHHHHHHS-PPP---

pLDDT: mean 72.9, std 14.66, range [40.69, 90.0]

Sequence (135 aa):
MSGEHGETAARMVALLREDPDVASPVARRLRALLRDRLTEQGLAFLAAFERDPSVPEAADRLTAALLNLTEADPAFAAEADALLRGDLGSLQDAAWAARNGGRPLSVLWFVIPLLVLWLVLNAIAAFSGAPPDMP

Radius of gyration: 22.39 Å; chains: 1; bounding box: 44×47×64 Å